Protein AF-A0A356MRP5-F1 (afdb_monomer_lite)

pLDDT: mean 91.79, std 3.52, range [72.38, 95.19]

Sequence (75 aa):
HGADGKDAFIDVPLGTVVRDSESGEVIVEILDDGQEVVITPGGKGGLGNDHFKSSVRQSPTYAQPGETGKEEWKI

Structure (mmCIF, N/CA/C/O backbone):
data_AF-A0A356MRP5-F1
#
_entry.id   AF-A0A356MRP5-F1
#
loop_
_atom_site.group_PDB
_atom_site.id
_atom_site.type_symbol
_atom_site.label_atom_id
_atom_site.label_alt_id
_atom_site.label_comp_id
_atom_site.label_asym_id
_atom_site.label_entity_id
_atom_site.label_seq_id
_atom_site.pdbx_PDB_ins_code
_atom_site.Cartn_x
_atom_site.Cartn_y
_atom_site.Cartn_z
_atom_site.occupancy
_atom_site.B_iso_or_equiv
_atom_site.auth_seq_id
_atom_site.auth_comp_id
_atom_site.auth_asym_id
_atom_site.auth_atom_id
_atom_site.pdbx_PDB_model_num
ATOM 1 N N . HIS A 1 1 ? 1.391 -7.728 -20.749 1.00 72.38 1 HIS A N 1
ATOM 2 C CA . HIS A 1 1 ? 0.781 -7.335 -19.465 1.00 72.38 1 HIS A CA 1
ATOM 3 C C . HIS A 1 1 ? 0.646 -8.586 -18.611 1.00 72.38 1 HIS A C 1
ATOM 5 O O . HIS A 1 1 ? 0.311 -9.625 -19.169 1.00 72.38 1 HIS A O 1
ATOM 11 N N . GLY A 1 2 ? 1.014 -8.515 -17.331 1.00 83.31 2 GLY A N 1
ATOM 12 C CA . GLY A 1 2 ? 0.817 -9.604 -16.366 1.00 83.31 2 GLY A CA 1
ATOM 13 C C . GLY A 1 2 ? -0.511 -9.441 -15.628 1.00 83.31 2 GLY A C 1
ATOM 14 O O . GLY A 1 2 ? -1.140 -8.395 -15.752 1.00 83.31 2 GLY A O 1
ATOM 15 N N . ALA A 1 3 ? -0.929 -10.472 -14.896 1.00 88.00 3 ALA A N 1
ATOM 16 C CA . ALA A 1 3 ? -2.042 -10.356 -13.957 1.00 88.00 3 ALA A CA 1
ATOM 17 C C . ALA A 1 3 ? -1.582 -9.642 -12.678 1.00 88.00 3 ALA A C 1
ATOM 19 O O . ALA A 1 3 ? -0.420 -9.784 -12.285 1.00 88.00 3 ALA A O 1
ATOM 20 N N . ASP A 1 4 ? -2.495 -8.917 -12.037 1.00 90.38 4 ASP A N 1
ATOM 21 C CA . ASP A 1 4 ? -2.242 -8.299 -10.739 1.00 90.38 4 ASP A CA 1
ATOM 22 C C . ASP A 1 4 ? -2.172 -9.355 -9.625 1.00 90.38 4 ASP A C 1
ATOM 24 O O . ASP A 1 4 ? -2.698 -10.470 -9.744 1.00 90.38 4 ASP A O 1
ATOM 28 N N . GLY A 1 5 ? -1.471 -9.007 -8.544 1.00 89.25 5 GLY A N 1
ATOM 29 C CA . GLY A 1 5 ? -1.447 -9.810 -7.325 1.00 89.25 5 GLY A CA 1
ATOM 30 C C . GLY A 1 5 ? -2.833 -9.889 -6.682 1.00 89.25 5 GLY A C 1
ATOM 31 O O . GLY A 1 5 ? -3.718 -9.096 -6.982 1.00 89.25 5 GLY A O 1
ATOM 32 N N . LYS A 1 6 ? -3.029 -10.864 -5.791 1.00 92.88 6 LYS A N 1
ATOM 33 C CA . LYS A 1 6 ? -4.262 -10.941 -5.001 1.00 92.88 6 LYS A CA 1
ATOM 34 C C . LYS A 1 6 ? -4.188 -9.959 -3.840 1.00 92.88 6 LYS A C 1
ATOM 36 O O . LYS A 1 6 ? -3.177 -9.940 -3.140 1.00 92.88 6 LYS A O 1
ATOM 41 N N . ASP A 1 7 ? -5.280 -9.249 -3.604 1.00 94.19 7 ASP A N 1
ATOM 42 C CA . ASP A 1 7 ? -5.444 -8.442 -2.402 1.00 94.19 7 ASP A CA 1
ATOM 43 C C . ASP A 1 7 ? -5.693 -9.330 -1.175 1.00 94.19 7 ASP A C 1
ATOM 45 O O . ASP A 1 7 ? -6.186 -10.461 -1.282 1.00 94.19 7 ASP A O 1
ATOM 49 N N . ALA A 1 8 ? -5.338 -8.811 -0.001 1.00 93.06 8 ALA A N 1
ATOM 50 C CA . ALA A 1 8 ? -5.618 -9.422 1.290 1.00 93.06 8 ALA A CA 1
ATOM 51 C C . ALA A 1 8 ? -6.508 -8.479 2.102 1.00 93.06 8 ALA A C 1
ATOM 53 O O . ALA A 1 8 ? -6.195 -7.299 2.245 1.00 93.06 8 ALA A O 1
ATOM 54 N N . PHE A 1 9 ? -7.599 -9.018 2.639 1.00 93.69 9 PHE A N 1
ATOM 55 C CA . PHE A 1 9 ? -8.583 -8.271 3.415 1.00 93.69 9 PHE A CA 1
ATOM 56 C C . PHE A 1 9 ? -8.509 -8.678 4.886 1.00 93.69 9 PHE A C 1
ATOM 58 O O . PHE A 1 9 ? -8.253 -9.843 5.203 1.00 93.69 9 PHE A O 1
ATOM 65 N N . ILE A 1 10 ? -8.722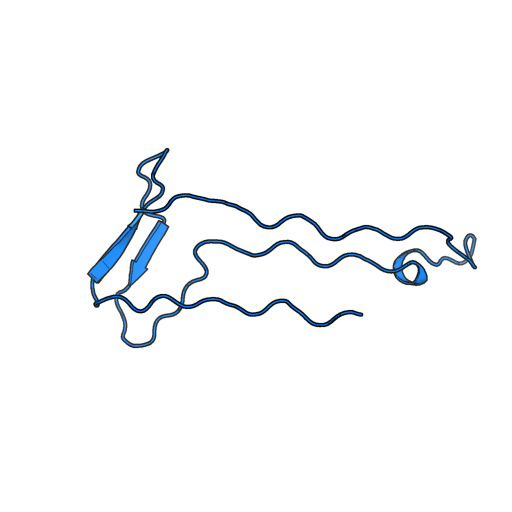 -7.709 5.774 1.00 91.62 10 ILE A N 1
ATOM 66 C CA . ILE A 1 10 ? -8.797 -7.910 7.221 1.00 91.62 10 ILE A CA 1
ATOM 67 C C . ILE A 1 10 ? -10.092 -7.259 7.693 1.00 91.62 10 ILE A C 1
ATOM 69 O O . ILE A 1 10 ? -10.214 -6.036 7.667 1.00 91.62 10 ILE A O 1
ATOM 73 N N . ASP A 1 11 ? -11.041 -8.080 8.129 1.00 93.81 11 ASP A N 1
ATOM 74 C CA . ASP A 1 11 ? -12.310 -7.595 8.661 1.00 93.81 11 ASP A CA 1
ATOM 75 C C . ASP A 1 11 ? -12.123 -7.070 10.086 1.00 93.81 11 ASP A C 1
ATOM 77 O O . ASP A 1 11 ? -11.500 -7.720 10.934 1.00 93.81 11 ASP A O 1
ATOM 81 N N . VAL A 1 12 ? -12.693 -5.899 10.363 1.00 93.62 12 VAL A N 1
ATOM 82 C CA . VAL A 1 12 ? -12.589 -5.228 11.661 1.00 93.62 12 VAL A CA 1
ATOM 83 C C . VAL A 1 12 ? -13.946 -4.682 12.114 1.00 93.62 12 VAL A C 1
ATOM 85 O O . VAL A 1 12 ? -14.809 -4.408 11.281 1.00 93.62 12 VAL A O 1
ATOM 88 N N . PRO A 1 13 ? -14.172 -4.505 13.428 1.00 95.00 13 PRO A N 1
ATOM 89 C CA . PRO A 1 13 ? -15.382 -3.856 13.927 1.00 95.00 13 PRO A CA 1
ATOM 90 C C . PRO A 1 13 ? -15.495 -2.383 13.498 1.00 95.00 13 PRO A C 1
ATOM 92 O O . PRO A 1 13 ? -14.486 -1.702 13.303 1.00 95.00 13 PRO A O 1
ATOM 95 N N . LEU A 1 14 ? -16.723 -1.860 13.458 1.00 95.12 14 LEU A N 1
ATOM 96 C CA . LEU A 1 14 ? -16.969 -0.421 13.316 1.00 95.12 14 LEU A CA 1
ATOM 97 C C . LEU A 1 14 ? -16.344 0.359 14.483 1.00 95.12 14 LEU A C 1
ATOM 99 O O . LEU A 1 14 ? -16.371 -0.090 15.631 1.00 95.12 14 LEU A O 1
ATOM 103 N N . GLY A 1 15 ? -15.794 1.531 14.181 1.00 93.12 15 GLY A N 1
ATOM 104 C CA . GLY A 1 15 ? -15.008 2.355 15.099 1.00 93.12 15 GLY A CA 1
ATOM 105 C C . GLY A 1 15 ? -13.541 1.928 15.229 1.00 93.12 15 GLY A C 1
ATOM 106 O O . GLY A 1 15 ? -12.834 2.437 16.097 1.00 93.12 15 GLY A O 1
ATOM 107 N N . THR A 1 16 ? -13.061 0.987 14.405 1.00 94.25 16 THR A N 1
ATOM 108 C CA . THR A 1 16 ? -11.635 0.622 14.387 1.00 94.25 16 THR A CA 1
ATOM 109 C C . THR A 1 16 ? -10.812 1.764 13.802 1.00 94.25 16 THR A C 1
ATOM 111 O O . THR A 1 16 ? -11.084 2.230 12.696 1.00 94.25 16 THR A O 1
ATOM 114 N N . VAL A 1 17 ? -9.781 2.187 14.537 1.00 93.81 17 VAL A N 1
ATOM 115 C CA . VAL A 1 17 ? -8.849 3.242 14.129 1.00 93.81 17 VAL A CA 1
ATOM 116 C C . VAL A 1 17 ? -7.515 2.609 13.767 1.00 93.81 17 VAL A C 1
ATOM 118 O O . VAL A 1 17 ? -6.876 2.022 14.634 1.00 93.81 17 VAL A O 1
ATOM 121 N N . VAL A 1 18 ? -7.081 2.783 12.522 1.00 92.50 18 VAL A N 1
ATOM 122 C CA . VAL A 1 18 ? -5.767 2.352 12.038 1.00 92.50 18 VAL A CA 1
ATOM 123 C C . VAL A 1 18 ? -4.779 3.503 12.163 1.00 92.50 18 VAL A C 1
ATOM 125 O O . VAL A 1 18 ? -5.030 4.620 11.689 1.00 92.50 18 VAL A O 1
ATOM 128 N N . ARG A 1 19 ? -3.632 3.230 12.775 1.00 92.62 19 ARG A N 1
ATOM 129 C CA . ARG A 1 19 ? -2.562 4.197 13.014 1.00 92.62 19 ARG A CA 1
ATOM 130 C C . ARG A 1 19 ? -1.235 3.709 12.469 1.00 92.62 19 ARG A C 1
ATOM 132 O O . ARG A 1 19 ? -0.945 2.512 12.436 1.00 92.62 19 ARG A O 1
ATOM 139 N N . ASP A 1 20 ? -0.404 4.660 12.072 1.00 90.44 20 ASP A N 1
ATOM 140 C CA . ASP A 1 20 ? 0.995 4.373 11.815 1.00 90.44 20 ASP A CA 1
ATOM 141 C C . ASP A 1 20 ? 1.722 4.101 13.134 1.00 90.44 20 ASP A C 1
ATOM 143 O O . ASP A 1 20 ? 1.576 4.843 14.108 1.00 90.44 20 ASP A O 1
ATOM 147 N N . SER A 1 21 ? 2.485 3.015 13.183 1.00 88.94 21 SER A N 1
ATOM 148 C CA . SER A 1 21 ? 3.150 2.609 14.418 1.00 88.94 21 SER A CA 1
ATOM 149 C C . SER A 1 21 ? 4.383 3.424 14.772 1.00 88.94 21 SER A C 1
ATOM 151 O O . SER A 1 21 ? 4.737 3.494 15.950 1.00 88.94 21 SER A O 1
ATOM 153 N N . GLU A 1 22 ? 5.033 4.032 13.782 1.00 87.75 22 GLU A N 1
ATOM 154 C CA . GLU A 1 22 ? 6.243 4.818 13.988 1.00 87.75 22 GLU A CA 1
ATOM 155 C C . GLU A 1 22 ? 5.887 6.260 14.345 1.00 87.75 22 GLU A C 1
ATOM 157 O O . GLU A 1 22 ? 6.441 6.820 15.294 1.00 87.75 22 GLU A O 1
ATOM 162 N N . SER A 1 23 ? 4.945 6.865 13.612 1.00 89.62 23 SER A N 1
ATOM 163 C CA . SER A 1 23 ? 4.557 8.266 13.821 1.00 89.62 23 SER A CA 1
ATOM 164 C C . SER A 1 23 ? 3.398 8.450 14.807 1.00 89.62 23 SER A C 1
ATOM 166 O O . SER A 1 23 ? 3.236 9.536 15.368 1.00 89.62 23 SER A O 1
ATOM 168 N N . GLY A 1 24 ? 2.582 7.415 15.028 1.00 87.94 24 GLY A N 1
ATOM 169 C CA . GLY A 1 24 ? 1.342 7.496 15.806 1.00 87.94 24 GLY A CA 1
ATOM 170 C C . GLY A 1 24 ? 0.201 8.230 15.089 1.00 87.94 24 GLY A C 1
ATOM 171 O O . GLY A 1 24 ? -0.850 8.465 15.696 1.00 87.94 24 GLY A O 1
ATOM 172 N N . GLU A 1 25 ? 0.399 8.609 13.824 1.00 90.81 25 GLU A N 1
ATOM 173 C CA . GLU A 1 25 ? -0.593 9.301 13.006 1.00 90.81 25 GLU A CA 1
ATOM 174 C C . GLU A 1 25 ? -1.804 8.402 12.741 1.00 90.81 25 GLU A C 1
ATOM 176 O O . GLU A 1 25 ? -1.668 7.216 12.442 1.00 90.81 25 GLU A O 1
ATOM 181 N N . VAL A 1 26 ? -3.004 8.975 12.846 1.00 90.88 26 VAL A N 1
ATOM 182 C CA . VAL A 1 26 ? -4.240 8.279 12.480 1.00 90.88 26 VAL A CA 1
ATOM 183 C C . VAL A 1 26 ? -4.366 8.290 10.965 1.00 90.88 26 VAL A C 1
ATOM 185 O O . VAL A 1 26 ? -4.499 9.351 10.364 1.00 90.88 26 VAL A O 1
ATOM 188 N N . ILE A 1 27 ? -4.342 7.103 10.367 1.00 90.56 27 ILE A N 1
ATOM 189 C CA . ILE A 1 27 ? -4.450 6.935 8.918 1.00 90.56 27 ILE A CA 1
ATOM 190 C C . ILE A 1 27 ? -5.921 6.935 8.521 1.00 90.56 27 ILE A C 1
ATOM 192 O O . ILE A 1 27 ? -6.324 7.653 7.608 1.00 90.56 27 ILE A O 1
ATOM 196 N N . VAL A 1 28 ? -6.725 6.116 9.203 1.00 92.88 28 VAL A N 1
ATOM 197 C CA . VAL A 1 28 ? -8.149 5.975 8.904 1.00 92.88 28 VAL A CA 1
ATOM 198 C C . VAL A 1 28 ? -8.923 5.426 10.096 1.00 92.88 28 VAL A C 1
ATOM 200 O O . VAL A 1 28 ? -8.384 4.697 10.925 1.00 92.88 28 VAL A O 1
ATOM 203 N N . GLU A 1 29 ? -10.205 5.763 10.154 1.00 94.06 29 GLU A N 1
ATOM 204 C CA . GLU A 1 29 ? -11.190 5.164 11.045 1.00 94.06 29 GLU A CA 1
ATOM 205 C C . GLU A 1 29 ? -12.306 4.543 10.198 1.00 94.06 29 GLU A C 1
ATOM 207 O O . GLU A 1 29 ? -12.760 5.141 9.216 1.00 94.06 29 GLU A O 1
ATOM 212 N N . ILE A 1 30 ? -12.710 3.324 10.549 1.00 95.19 30 ILE A N 1
ATOM 213 C CA . ILE A 1 30 ? -13.783 2.594 9.871 1.00 95.19 30 ILE A CA 1
ATOM 214 C C . ILE A 1 30 ? -15.105 2.964 10.537 1.00 95.19 30 ILE A C 1
ATOM 216 O O . ILE A 1 30 ? -15.351 2.575 11.677 1.00 95.19 30 ILE A O 1
ATOM 220 N N . LEU A 1 31 ? -15.943 3.731 9.846 1.00 94.38 31 LEU A N 1
ATOM 221 C CA . LEU A 1 31 ? -17.183 4.289 10.396 1.00 94.38 31 LEU A CA 1
ATOM 222 C C . LEU A 1 31 ? -18.435 3.649 9.799 1.00 94.38 31 LEU A C 1
ATOM 224 O O . LEU A 1 31 ? -19.459 3.572 10.479 1.00 94.38 31 LEU A O 1
ATOM 228 N N . ASP A 1 32 ? -18.337 3.163 8.564 1.00 94.38 32 ASP A N 1
ATOM 229 C CA . ASP A 1 32 ? -19.461 2.615 7.815 1.00 94.38 32 ASP A CA 1
ATOM 230 C C . ASP A 1 32 ? -19.307 1.105 7.581 1.00 94.38 32 ASP A C 1
ATOM 232 O O . ASP A 1 32 ? -18.205 0.581 7.400 1.00 94.38 32 ASP A O 1
ATOM 236 N N . ASP A 1 33 ? -20.436 0.392 7.570 1.00 92.81 33 ASP A N 1
ATOM 237 C CA . ASP A 1 33 ? -20.474 -1.031 7.224 1.00 92.81 33 ASP A CA 1
ATOM 238 C C . ASP A 1 33 ? -20.073 -1.237 5.756 1.00 92.81 33 ASP A C 1
ATOM 240 O O . ASP A 1 33 ? -20.554 -0.537 4.862 1.00 92.81 33 ASP A O 1
ATOM 244 N N . GLY A 1 34 ? -19.162 -2.184 5.512 1.00 91.75 34 GLY A N 1
ATOM 245 C CA . GLY A 1 34 ? -18.608 -2.447 4.180 1.00 91.75 34 GLY A CA 1
ATOM 246 C C . GLY A 1 34 ? -17.596 -1.409 3.679 1.00 91.75 34 GLY A C 1
ATOM 247 O O . GLY A 1 34 ? -17.231 -1.441 2.505 1.00 91.75 34 GLY A O 1
ATOM 248 N N . GLN A 1 35 ? -17.135 -0.483 4.528 1.00 94.12 35 GLN A N 1
ATOM 249 C CA . GLN A 1 35 ? -16.058 0.439 4.171 1.00 94.12 35 GLN A CA 1
ATOM 250 C C . GLN A 1 35 ? -14.737 -0.321 3.977 1.00 94.12 35 GLN A C 1
ATOM 252 O O . GLN A 1 35 ? -14.194 -0.904 4.913 1.00 94.12 35 GLN A O 1
ATOM 257 N N . GLU A 1 36 ? -14.179 -0.245 2.769 1.00 94.25 36 GLU A N 1
ATOM 258 C CA . GLU A 1 36 ? -12.876 -0.817 2.428 1.00 94.25 36 GLU A CA 1
ATOM 259 C C . GLU A 1 36 ? -11.848 0.289 2.189 1.00 94.25 36 GLU A C 1
ATOM 261 O O . GLU A 1 36 ? -12.098 1.257 1.466 1.00 94.25 36 GLU A O 1
ATOM 266 N N . VAL A 1 37 ? -10.667 0.146 2.794 1.00 93.00 37 VAL A N 1
ATOM 267 C CA . VAL A 1 37 ? -9.567 1.105 2.649 1.00 93.00 37 VAL A CA 1
ATOM 268 C C . VAL A 1 37 ? -8.254 0.357 2.472 1.00 93.00 37 VAL A C 1
ATOM 270 O O . VAL A 1 37 ? -7.920 -0.543 3.238 1.00 93.00 37 VAL A O 1
ATOM 273 N N . VAL A 1 38 ? -7.476 0.764 1.469 1.00 93.06 38 VAL A N 1
ATOM 274 C CA . VAL A 1 38 ? -6.133 0.227 1.241 1.00 93.06 38 VAL A CA 1
ATOM 275 C C . VAL A 1 38 ? -5.162 0.880 2.220 1.00 93.06 38 VAL A C 1
ATOM 277 O O . VAL A 1 38 ? -4.774 2.034 2.046 1.00 93.06 38 VAL A O 1
ATOM 280 N N . ILE A 1 39 ? -4.754 0.127 3.241 1.00 91.31 39 ILE A N 1
ATOM 281 C CA . ILE A 1 39 ? -3.802 0.590 4.264 1.00 91.31 39 ILE A CA 1
ATOM 282 C C . ILE A 1 39 ? -2.337 0.432 3.838 1.00 91.31 39 ILE A C 1
ATOM 284 O O . ILE A 1 39 ? -1.477 1.180 4.295 1.00 91.31 39 ILE A O 1
ATOM 288 N N . THR A 1 40 ? -2.047 -0.516 2.944 1.00 92.00 40 THR A N 1
ATOM 289 C CA . THR A 1 40 ? -0.695 -0.770 2.436 1.00 92.00 40 THR A CA 1
ATOM 290 C C . THR A 1 40 ? -0.777 -1.154 0.959 1.00 92.00 40 THR A C 1
ATOM 292 O O . THR A 1 40 ? -1.179 -2.273 0.640 1.00 92.00 40 THR A O 1
ATOM 295 N N . PRO A 1 41 ? -0.446 -0.239 0.031 1.00 91.31 41 PRO A N 1
ATOM 296 C CA . PRO A 1 41 ? -0.516 -0.532 -1.393 1.00 91.31 41 PRO A CA 1
ATOM 297 C C . PRO A 1 41 ? 0.580 -1.518 -1.812 1.00 91.31 41 PRO A C 1
ATOM 299 O O . PRO A 1 41 ? 1.731 -1.432 -1.372 1.00 91.31 41 PRO A O 1
ATOM 302 N N . GLY A 1 42 ? 0.219 -2.423 -2.722 1.00 92.44 42 GLY A N 1
ATOM 303 C CA . GLY A 1 42 ? 1.166 -3.312 -3.384 1.00 92.44 42 GLY A CA 1
ATOM 304 C C . GLY A 1 42 ? 2.165 -2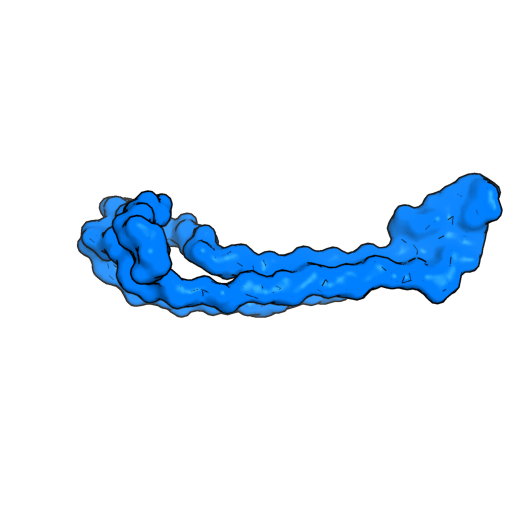.564 -4.274 1.00 92.44 42 GLY A C 1
ATOM 305 O O . GLY A 1 42 ? 2.023 -1.377 -4.578 1.00 92.44 42 GLY A O 1
ATOM 306 N N . GLY A 1 43 ? 3.195 -3.287 -4.706 1.00 92.94 43 GLY A N 1
ATOM 307 C CA . GLY A 1 43 ? 4.187 -2.772 -5.644 1.00 92.94 43 GLY A CA 1
ATOM 308 C C . GLY A 1 43 ? 3.609 -2.596 -7.049 1.00 92.94 43 GLY A C 1
ATOM 309 O O . GLY A 1 43 ? 2.716 -3.336 -7.465 1.00 92.94 43 GLY A O 1
ATOM 310 N N . LYS A 1 44 ? 4.115 -1.619 -7.807 1.00 92.19 44 LYS A N 1
ATOM 311 C CA . LYS A 1 44 ? 3.668 -1.393 -9.189 1.00 92.19 44 LYS A CA 1
ATOM 312 C C . LYS A 1 44 ? 4.176 -2.479 -10.129 1.00 92.19 44 LYS A C 1
ATOM 314 O O . LYS A 1 44 ? 5.327 -2.903 -10.047 1.00 92.19 44 LYS A O 1
ATOM 319 N N . GLY A 1 45 ? 3.343 -2.863 -11.092 1.00 93.19 45 GLY A N 1
ATOM 320 C CA . GLY A 1 45 ? 3.748 -3.748 -12.180 1.00 93.19 45 GLY A CA 1
ATOM 321 C C . GLY A 1 45 ? 4.882 -3.159 -13.029 1.00 93.19 45 GLY A C 1
ATOM 322 O O . GLY A 1 45 ? 4.978 -1.948 -13.227 1.00 93.19 45 GLY A O 1
ATOM 323 N N . GLY A 1 46 ? 5.743 -4.034 -13.549 1.00 94.06 46 GLY A N 1
ATOM 324 C CA . GLY A 1 46 ? 6.814 -3.647 -14.466 1.00 94.06 46 GLY A CA 1
ATOM 325 C C . GLY A 1 46 ? 6.299 -3.277 -15.859 1.00 94.06 46 GLY A C 1
ATOM 326 O O . GLY A 1 46 ? 5.224 -3.708 -16.285 1.00 94.06 46 GLY A O 1
ATOM 327 N N . LEU A 1 47 ? 7.099 -2.518 -16.607 1.00 94.31 47 LEU A N 1
ATOM 328 C CA . LEU A 1 47 ? 6.798 -2.140 -17.988 1.00 94.31 47 LEU A CA 1
ATOM 329 C C . LEU A 1 47 ? 7.598 -3.011 -18.954 1.00 94.31 47 LEU A C 1
ATOM 331 O O . LEU A 1 47 ? 8.827 -3.062 -18.897 1.00 94.31 47 LEU A O 1
ATOM 335 N N . GLY A 1 48 ? 6.896 -3.685 -19.866 1.00 93.62 48 GLY A N 1
ATOM 336 C CA . GLY A 1 48 ? 7.520 -4.471 -20.930 1.00 93.62 48 GLY A CA 1
ATOM 337 C C . GLY A 1 48 ? 8.300 -3.604 -21.923 1.00 93.62 48 GLY A C 1
ATOM 338 O O . GLY A 1 48 ? 8.146 -2.385 -21.971 1.00 93.62 48 GLY A O 1
ATOM 339 N N . ASN A 1 49 ? 9.116 -4.239 -22.760 1.00 94.12 49 ASN A N 1
ATOM 340 C CA . ASN A 1 49 ? 9.940 -3.544 -23.752 1.00 94.12 49 ASN A CA 1
ATOM 341 C C . ASN A 1 49 ? 9.127 -2.719 -24.767 1.00 94.12 49 ASN A C 1
ATOM 343 O O . ASN A 1 49 ? 9.601 -1.677 -25.215 1.00 94.12 49 ASN A O 1
ATOM 347 N N . ASP A 1 50 ? 7.907 -3.152 -25.092 1.00 92.69 50 ASP A N 1
ATOM 348 C CA . ASP A 1 50 ? 6.999 -2.446 -26.004 1.00 92.69 50 ASP A CA 1
ATOM 349 C C . ASP A 1 50 ? 6.659 -1.027 -25.517 1.00 92.69 50 ASP A C 1
ATOM 351 O O . ASP A 1 50 ? 6.589 -0.097 -26.316 1.00 92.69 50 ASP A O 1
ATOM 355 N N . HIS A 1 51 ? 6.604 -0.814 -24.196 1.00 93.69 51 HIS A N 1
ATOM 356 C CA . HIS A 1 51 ? 6.399 0.511 -23.602 1.00 93.69 51 HIS A CA 1
ATOM 357 C C . HIS A 1 51 ? 7.532 1.500 -23.945 1.00 93.69 51 HIS A C 1
ATOM 359 O O . HIS A 1 51 ? 7.342 2.714 -23.927 1.00 93.69 51 HIS A O 1
ATOM 365 N N . PHE A 1 52 ? 8.732 1.003 -24.257 1.00 94.44 52 PHE A N 1
ATOM 366 C CA . PHE A 1 52 ? 9.905 1.828 -24.570 1.00 94.44 52 PHE A CA 1
ATOM 367 C C . PHE A 1 52 ? 10.162 1.973 -26.073 1.00 94.44 52 PHE A C 1
ATOM 369 O O . PHE A 1 52 ? 11.203 2.514 -26.471 1.00 94.44 52 PHE A O 1
ATOM 376 N N . LYS A 1 53 ? 9.259 1.464 -26.916 1.00 95.19 53 LYS A N 1
ATOM 377 C CA . LYS A 1 53 ? 9.381 1.552 -28.368 1.00 95.19 53 LYS A CA 1
ATOM 378 C C . LYS A 1 53 ? 9.158 2.992 -28.829 1.00 95.19 53 LYS A C 1
ATOM 380 O O . LYS A 1 53 ? 8.217 3.659 -28.414 1.00 95.19 53 LYS A O 1
ATOM 385 N N . SER A 1 54 ? 10.021 3.480 -29.713 1.00 93.69 54 SER A N 1
ATOM 386 C CA . SER A 1 54 ? 9.887 4.805 -30.331 1.00 93.69 54 SER A CA 1
ATOM 387 C C . SER A 1 54 ? 10.330 4.773 -31.792 1.00 93.69 54 SER A C 1
ATOM 389 O O . SER A 1 54 ? 10.953 3.803 -32.226 1.00 93.69 54 SER A O 1
ATOM 391 N N . SER A 1 55 ? 10.065 5.840 -32.555 1.00 94.38 55 SER A N 1
ATOM 392 C CA . SER A 1 55 ? 10.475 5.940 -33.967 1.00 94.38 55 SER A CA 1
ATOM 393 C C . SER A 1 55 ? 11.969 5.669 -34.174 1.00 94.38 55 SER A C 1
ATOM 395 O O . SER A 1 55 ? 12.348 5.038 -35.157 1.00 94.38 55 SER A O 1
ATOM 397 N N . VAL A 1 56 ? 12.804 6.085 -33.218 1.00 93.88 56 VAL A N 1
ATOM 398 C CA . VAL A 1 56 ? 14.262 5.877 -33.231 1.00 93.88 56 VAL A CA 1
ATOM 399 C C . VAL A 1 56 ? 14.646 4.524 -32.621 1.00 93.88 56 VAL A C 1
ATOM 401 O O . VAL A 1 56 ? 15.659 3.937 -32.992 1.00 93.88 56 VAL A O 1
ATOM 404 N N . ARG A 1 57 ? 13.832 3.993 -31.703 1.00 89.38 57 ARG A N 1
ATOM 405 C CA . ARG A 1 57 ? 14.111 2.764 -30.962 1.00 89.38 57 ARG A CA 1
ATOM 406 C C . ARG A 1 57 ? 13.050 1.698 -31.217 1.00 89.38 57 ARG A C 1
ATOM 408 O O . ARG A 1 57 ? 12.170 1.460 -30.395 1.00 89.38 57 ARG A O 1
ATOM 415 N N . GLN A 1 58 ? 13.168 1.042 -32.367 1.00 92.88 58 GLN A N 1
ATOM 416 C CA . GLN A 1 58 ? 12.178 0.071 -32.847 1.00 92.88 58 GLN A CA 1
ATOM 417 C C . GLN A 1 58 ? 12.182 -1.260 -32.081 1.00 92.88 58 GLN A C 1
ATOM 419 O O . GLN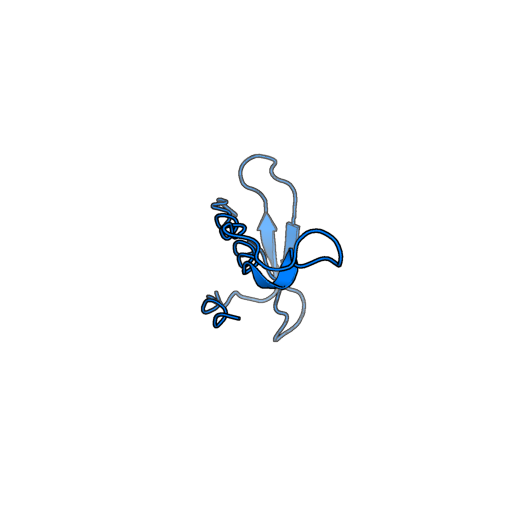 A 1 58 ? 11.127 -1.877 -31.951 1.00 92.88 58 GLN A O 1
ATOM 424 N N . SER A 1 59 ? 13.339 -1.668 -31.542 1.00 93.44 59 SER A N 1
ATOM 425 C CA . SER A 1 59 ? 13.502 -2.932 -30.806 1.00 93.44 59 SER A CA 1
ATOM 426 C C . SER A 1 59 ? 14.224 -2.724 -29.466 1.00 93.44 59 SER A C 1
A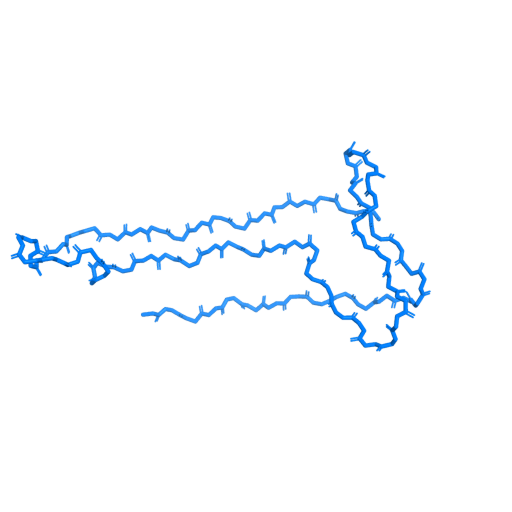TOM 428 O O . SER A 1 59 ? 15.410 -3.045 -29.350 1.00 93.44 59 SER A O 1
ATOM 430 N N . PRO A 1 60 ? 13.564 -2.150 -28.440 1.00 93.69 60 PRO A N 1
ATOM 431 C CA . PRO A 1 60 ? 14.132 -2.059 -27.098 1.00 93.69 60 PRO A CA 1
ATOM 432 C C . PRO A 1 60 ? 14.416 -3.454 -26.517 1.00 93.69 60 PRO A C 1
ATOM 434 O O . PRO A 1 60 ? 13.582 -4.355 -26.596 1.00 93.69 60 PRO A O 1
ATOM 437 N N . THR A 1 61 ? 15.595 -3.618 -25.915 1.00 95.06 61 THR A N 1
ATOM 438 C CA . THR A 1 61 ? 16.072 -4.880 -25.317 1.00 95.06 61 THR A CA 1
ATOM 439 C C . THR A 1 61 ? 15.991 -4.900 -23.790 1.00 95.06 61 THR A C 1
ATOM 441 O O . THR A 1 61 ? 16.455 -5.851 -23.170 1.00 95.06 61 THR A O 1
ATOM 444 N N . TYR A 1 62 ? 15.415 -3.863 -23.176 1.00 93.12 62 TYR A N 1
ATOM 445 C CA . TYR A 1 62 ? 15.185 -3.812 -21.734 1.00 93.12 62 TYR A CA 1
ATOM 446 C C . TYR A 1 62 ? 13.700 -3.668 -21.414 1.00 93.12 62 TYR A C 1
ATOM 448 O O . TYR A 1 62 ? 12.904 -3.224 -22.242 1.00 93.12 62 TYR A O 1
ATOM 456 N N . ALA A 1 63 ? 13.372 -4.000 -20.172 1.00 94.00 63 ALA A N 1
ATOM 457 C CA . ALA A 1 63 ? 12.090 -3.768 -19.529 1.00 94.00 63 ALA A CA 1
ATOM 458 C C . ALA A 1 63 ? 12.339 -3.080 -18.178 1.00 94.00 63 ALA A C 1
ATOM 460 O O . ALA A 1 63 ? 13.443 -3.165 -17.633 1.00 94.00 63 ALA A O 1
ATOM 461 N N . GLN A 1 64 ? 11.326 -2.408 -17.645 1.00 94.81 64 GLN A N 1
ATOM 462 C CA . GLN A 1 64 ? 11.352 -1.928 -16.269 1.00 94.81 64 GLN A CA 1
ATOM 463 C C . GLN A 1 64 ? 10.788 -3.037 -15.372 1.00 94.81 64 GLN A C 1
ATOM 465 O O . GLN A 1 64 ? 9.661 -3.474 -15.618 1.00 94.81 64 GLN A O 1
ATOM 470 N N . PRO A 1 65 ? 11.535 -3.517 -14.363 1.00 93.31 65 PRO A N 1
ATOM 471 C CA . PRO A 1 65 ? 10.993 -4.457 -13.386 1.00 93.31 65 PRO A CA 1
ATOM 472 C C . PRO A 1 65 ? 9.867 -3.803 -12.574 1.00 93.31 65 PRO A C 1
ATOM 474 O O . PRO A 1 65 ? 9.770 -2.578 -12.513 1.00 93.31 65 PRO A O 1
ATOM 477 N N . GLY A 1 66 ? 9.013 -4.620 -11.957 1.00 93.00 66 GLY A N 1
ATOM 478 C CA . GLY A 1 66 ? 8.027 -4.110 -11.005 1.00 93.00 66 GLY A CA 1
ATOM 479 C C . GLY A 1 66 ? 8.694 -3.475 -9.785 1.00 93.00 66 GLY A C 1
ATOM 480 O O . GLY A 1 66 ? 9.835 -3.800 -9.449 1.00 93.00 66 GLY A O 1
ATOM 481 N N . GLU A 1 67 ? 7.979 -2.566 -9.134 1.00 93.69 67 GLU A N 1
ATOM 482 C CA . GLU A 1 67 ? 8.380 -2.012 -7.844 1.00 93.69 67 GLU A CA 1
ATOM 483 C C . GLU A 1 67 ? 8.040 -3.017 -6.737 1.00 93.69 67 GLU A C 1
ATOM 485 O O . GLU A 1 67 ? 7.042 -3.733 -6.819 1.00 93.69 67 GLU A O 1
ATOM 490 N N . THR A 1 68 ? 8.871 -3.085 -5.699 1.00 91.69 68 THR A N 1
ATOM 491 C CA . THR A 1 68 ? 8.589 -3.915 -4.523 1.00 91.69 68 THR A CA 1
ATOM 492 C C . THR A 1 68 ? 7.368 -3.370 -3.781 1.00 91.69 68 THR A C 1
ATOM 494 O O . THR A 1 68 ? 7.146 -2.158 -3.744 1.00 91.69 68 THR A O 1
ATOM 497 N N . GLY A 1 69 ? 6.575 -4.263 -3.184 1.00 89.88 69 GLY A N 1
ATOM 498 C CA . GLY A 1 69 ? 5.530 -3.864 -2.245 1.00 89.88 69 GLY A CA 1
ATOM 499 C C . GLY A 1 69 ? 6.106 -3.171 -1.014 1.00 89.88 69 GLY A C 1
ATOM 500 O O . GLY A 1 69 ? 7.294 -3.296 -0.708 1.00 89.88 69 GLY A O 1
ATOM 501 N N . LYS A 1 70 ? 5.254 -2.428 -0.313 1.00 88.38 70 LYS A N 1
ATOM 502 C CA . LYS A 1 70 ? 5.617 -1.838 0.971 1.00 88.38 70 LYS A CA 1
ATOM 503 C C . LYS A 1 70 ? 5.341 -2.830 2.093 1.00 88.38 70 LYS A C 1
ATOM 505 O O . LYS A 1 70 ? 4.301 -3.480 2.097 1.00 88.38 70 LYS A O 1
ATOM 510 N N . GLU A 1 71 ? 6.257 -2.900 3.048 1.00 87.19 71 GLU A N 1
ATOM 511 C CA . GLU A 1 71 ? 6.040 -3.569 4.326 1.00 87.19 71 GLU A CA 1
ATOM 512 C C . GLU A 1 71 ? 5.933 -2.483 5.392 1.00 87.19 71 GLU A C 1
ATOM 514 O O . GLU A 1 71 ? 6.889 -1.748 5.633 1.00 87.19 71 GLU A O 1
ATOM 519 N N . GLU A 1 72 ? 4.751 -2.339 5.983 1.00 86.31 72 GLU A N 1
ATOM 520 C CA . GLU A 1 72 ? 4.473 -1.321 6.993 1.00 86.31 72 GLU A CA 1
ATOM 521 C C . GLU A 1 72 ? 3.779 -1.979 8.188 1.00 86.31 72 GLU A C 1
ATOM 523 O O . GLU A 1 72 ? 2.895 -2.821 8.019 1.00 86.31 72 GLU A O 1
ATOM 528 N N . TRP A 1 73 ? 4.170 -1.593 9.403 1.00 85.69 73 TRP A N 1
ATOM 529 C CA . TRP A 1 73 ? 3.499 -2.032 10.624 1.00 85.69 73 TRP A CA 1
ATOM 530 C C . TRP A 1 73 ? 2.468 -0.979 11.040 1.00 85.69 73 TRP A C 1
ATOM 532 O O . TRP A 1 73 ? 2.824 0.174 11.305 1.00 85.69 73 TRP A O 1
ATOM 542 N N . LYS A 1 74 ? 1.191 -1.368 11.087 1.00 86.44 74 LYS A N 1
ATOM 543 C CA . LYS A 1 74 ? 0.066 -0.5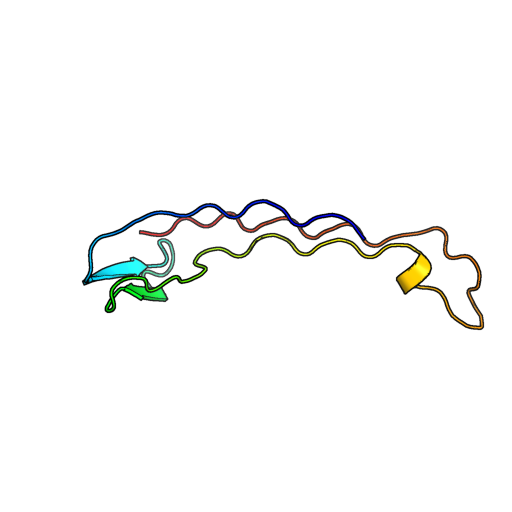17 11.504 1.00 86.44 74 LYS A CA 1
ATOM 544 C C . LYS A 1 74 ? -0.563 -1.072 12.782 1.00 86.44 74 LYS A C 1
ATOM 546 O O . LYS A 1 74 ? -0.530 -2.285 12.995 1.00 86.44 74 LYS A O 1
ATOM 551 N N . ILE A 1 75 ? -1.092 -0.185 13.626 1.00 83.62 75 ILE A N 1
ATOM 552 C CA . ILE A 1 75 ? -1.735 -0.513 14.914 1.00 83.62 75 ILE A CA 1
ATOM 553 C C . ILE A 1 75 ? -3.200 -0.104 14.883 1.00 83.62 75 ILE A C 1
ATOM 555 O O . ILE A 1 75 ? -3.475 0.978 14.319 1.00 83.62 75 ILE A O 1
#

Foldseek 3Di:
DDDDDDDDDDDDDAQDWKAFPPPRHTPDGRHDPPDDDDP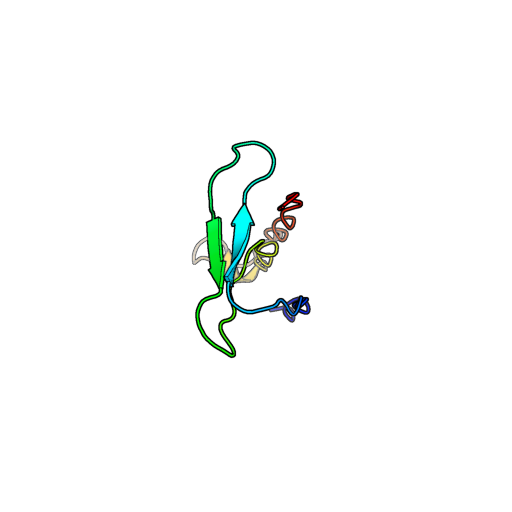WDAWAAKADQVVVDDPVRNGGPDIGHIGGTDDGDMD

Secondary structure (DSSP, 8-state):
-PPPPPP------TT-EEEBTTT--EEEE--STT----SSPPPPPPBPGGGG--SS-SS----BPPPPPP---B-

Radius of gyration: 18.77 Å; chains: 1; bounding box: 36×20×50 Å